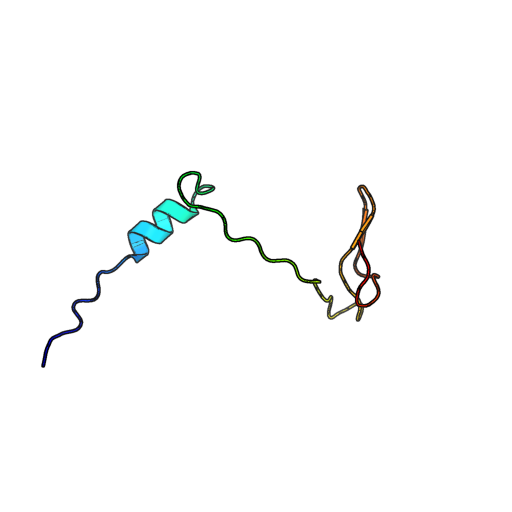Protein AF-A0ABD0PT44-F1 (afdb_monomer_lite)

Secondary structure (DSSP, 8-state):
---------HHHHHHHHTS--SSSPPP------EETTTTEEEEEETTEEEEEEPTT---

Structure (mmCIF, N/CA/C/O backbone):
data_AF-A0ABD0PT44-F1
#
_entry.id   AF-A0ABD0PT44-F1
#
loop_
_atom_site.group_PDB
_atom_site.id
_atom_site.type_symbol
_atom_site.label_atom_id
_atom_site.label_alt_id
_atom_site.label_comp_id
_atom_site.label_asym_id
_atom_site.label_entity_id
_atom_site.label_seq_id
_atom_site.pdbx_PDB_ins_code
_atom_site.Cartn_x
_atom_site.Cartn_y
_atom_site.Cartn_z
_atom_site.occupancy
_atom_site.B_iso_or_equiv
_atom_site.auth_seq_id
_atom_site.auth_comp_id
_atom_site.auth_asym_id
_atom_site.auth_atom_id
_atom_site.pdbx_PDB_model_num
ATOM 1 N N . VAL A 1 1 ? 21.963 -32.710 -21.233 1.00 47.88 1 VAL A N 1
ATOM 2 C CA . VAL A 1 1 ? 22.209 -31.614 -20.269 1.00 47.88 1 VAL A CA 1
ATOM 3 C C . VAL A 1 1 ? 21.978 -30.312 -21.017 1.00 47.88 1 VAL A C 1
ATOM 5 O O . VAL A 1 1 ? 22.859 -29.890 -21.749 1.00 47.88 1 VAL A O 1
ATOM 8 N N . PHE A 1 2 ? 20.763 -29.760 -20.960 1.00 47.81 2 PHE A N 1
ATOM 9 C CA . PHE A 1 2 ? 20.458 -28.464 -21.574 1.00 47.81 2 PHE A CA 1
ATOM 10 C C . PHE A 1 2 ? 20.708 -27.399 -20.511 1.00 47.81 2 PHE A C 1
ATOM 12 O O . PHE A 1 2 ? 20.009 -27.357 -19.500 1.00 47.81 2 PHE A O 1
ATOM 19 N N . GLY A 1 3 ? 21.803 -26.663 -20.696 1.00 53.28 3 GLY A N 1
ATOM 20 C CA . GLY A 1 3 ? 22.284 -25.642 -19.779 1.00 53.28 3 GLY A CA 1
ATOM 21 C C . GLY A 1 3 ? 21.238 -24.561 -19.558 1.00 53.28 3 GLY A C 1
ATOM 22 O O . GLY A 1 3 ? 20.541 -24.131 -20.474 1.00 53.28 3 GLY A O 1
ATOM 23 N N . VAL A 1 4 ? 21.122 -24.165 -18.300 1.00 58.94 4 VAL A N 1
ATOM 24 C CA . VAL A 1 4 ? 20.259 -23.096 -17.818 1.00 58.94 4 VAL A CA 1
ATOM 25 C C . VAL A 1 4 ? 20.917 -21.768 -18.196 1.00 58.94 4 VAL A C 1
ATOM 27 O O . VAL A 1 4 ? 21.479 -21.087 -17.345 1.00 58.94 4 VAL A O 1
ATOM 30 N N . ASP A 1 5 ? 20.880 -21.395 -19.474 1.00 61.47 5 ASP A N 1
ATOM 31 C CA . ASP A 1 5 ? 21.240 -20.038 -19.900 1.00 61.47 5 ASP A CA 1
ATOM 32 C C . ASP A 1 5 ? 20.073 -19.105 -19.546 1.00 61.47 5 ASP A C 1
ATOM 34 O O . ASP A 1 5 ? 19.298 -18.646 -20.386 1.00 61.47 5 ASP A O 1
ATOM 38 N N . GLY A 1 6 ? 19.876 -18.907 -18.241 1.00 69.31 6 GLY A N 1
ATOM 39 C CA . GLY A 1 6 ? 18.859 -18.022 -17.701 1.00 69.31 6 GLY A CA 1
ATOM 40 C C . GLY A 1 6 ? 19.172 -16.585 -18.095 1.00 69.31 6 GLY A C 1
ATOM 41 O O . GLY A 1 6 ? 20.178 -16.020 -17.669 1.00 69.31 6 GLY A O 1
ATOM 42 N N . VAL A 1 7 ? 18.300 -15.982 -18.902 1.00 80.06 7 VAL A N 1
ATOM 43 C CA . VAL A 1 7 ? 18.358 -14.551 -19.222 1.00 80.06 7 VAL A CA 1
ATOM 44 C C . VAL A 1 7 ? 18.366 -13.742 -17.923 1.00 80.06 7 VAL A C 1
ATOM 46 O O . VAL A 1 7 ? 17.473 -13.873 -17.084 1.00 80.06 7 VAL A O 1
ATOM 49 N N . ASN A 1 8 ? 19.390 -12.908 -17.748 1.00 86.56 8 ASN A N 1
ATOM 50 C CA . ASN A 1 8 ? 19.534 -12.058 -16.574 1.00 86.56 8 ASN A CA 1
ATOM 51 C C . ASN A 1 8 ? 18.716 -10.769 -16.754 1.00 86.56 8 ASN A C 1
ATOM 53 O O . ASN A 1 8 ? 19.052 -9.916 -17.575 1.00 86.56 8 ASN A O 1
ATOM 57 N N . PHE A 1 9 ? 17.659 -10.614 -15.956 1.00 93.75 9 PHE A N 1
ATOM 58 C CA . PHE A 1 9 ? 16.785 -9.438 -15.977 1.00 93.75 9 PHE A CA 1
ATOM 59 C C . PHE A 1 9 ? 17.130 -8.381 -14.919 1.00 93.75 9 PHE A C 1
ATOM 61 O O . PHE A 1 9 ? 16.414 -7.385 -14.822 1.00 93.75 9 PHE A O 1
ATOM 68 N N . SER A 1 10 ? 18.206 -8.540 -14.141 1.00 92.38 10 SER A N 1
ATOM 69 C CA . SER A 1 10 ? 18.533 -7.625 -13.036 1.00 92.38 10 SER A CA 1
ATOM 70 C C . SER A 1 10 ? 18.644 -6.170 -13.499 1.00 92.38 10 SER A C 1
ATOM 72 O O . SER A 1 10 ? 18.000 -5.298 -12.924 1.00 92.38 10 SER A O 1
ATOM 74 N N . VAL A 1 11 ? 19.339 -5.912 -14.613 1.00 93.00 11 VAL A N 1
ATOM 75 C CA . VAL A 1 11 ? 19.475 -4.558 -15.191 1.00 93.00 11 VAL A CA 1
ATOM 76 C C . VAL A 1 11 ? 18.123 -3.989 -15.640 1.00 93.00 11 VAL A C 1
ATOM 78 O O . VAL A 1 11 ? 17.853 -2.799 -15.480 1.00 93.00 11 VAL A O 1
ATOM 81 N N . HIS A 1 12 ? 17.243 -4.831 -16.190 1.00 92.44 12 HIS A N 1
ATOM 82 C CA . HIS A 1 12 ? 15.901 -4.409 -16.591 1.00 92.44 12 HIS A CA 1
ATOM 83 C C . HIS A 1 12 ? 15.062 -4.002 -15.372 1.00 92.44 12 HIS A C 1
ATOM 85 O O . HIS A 1 12 ? 14.449 -2.935 -15.383 1.00 92.44 12 HIS A O 1
ATOM 91 N N . VAL A 1 13 ? 15.076 -4.813 -14.309 1.00 94.50 13 VAL A N 1
ATOM 92 C CA . VAL A 1 13 ? 14.345 -4.539 -13.062 1.00 94.50 13 VAL A CA 1
ATOM 93 C C . VAL A 1 13 ? 14.873 -3.275 -12.381 1.00 94.50 13 VAL A C 1
ATOM 95 O O . VAL A 1 13 ? 14.082 -2.427 -11.966 1.00 94.50 13 VAL A O 1
ATOM 98 N N . GLU A 1 14 ? 16.193 -3.096 -12.311 1.00 94.69 14 GLU A N 1
ATOM 99 C CA . GLU A 1 14 ? 16.808 -1.883 -11.760 1.00 94.69 14 GLU A CA 1
ATOM 100 C C . GLU A 1 14 ? 16.376 -0.625 -12.516 1.00 94.69 14 GLU A C 1
ATOM 102 O O . GLU A 1 14 ? 16.043 0.382 -11.896 1.00 94.69 14 GLU A O 1
ATOM 107 N N . ASN A 1 15 ? 16.333 -0.669 -13.849 1.00 93.69 15 ASN A N 1
ATOM 108 C CA . ASN A 1 15 ? 15.899 0.477 -14.644 1.00 93.69 15 ASN A CA 1
ATOM 109 C C . ASN A 1 15 ? 14.397 0.762 -14.486 1.00 93.69 15 ASN A C 1
ATOM 111 O O . ASN A 1 15 ? 14.015 1.925 -14.359 1.00 93.69 15 ASN A O 1
ATOM 115 N N . GLN A 1 16 ? 13.553 -0.274 -14.448 1.00 93.50 16 GLN A N 1
ATOM 116 C CA . GLN A 1 16 ? 12.095 -0.123 -14.333 1.00 93.50 16 GLN A CA 1
ATOM 117 C C . GLN A 1 16 ? 11.634 0.329 -12.939 1.00 93.50 16 GLN A C 1
ATOM 119 O O . GLN A 1 16 ? 10.619 1.007 -12.820 1.00 93.50 16 GLN A O 1
ATOM 124 N N . THR A 1 17 ? 12.373 0.000 -11.875 1.00 93.25 17 THR A N 1
ATOM 125 C CA . THR A 1 17 ? 11.997 0.341 -10.486 1.00 93.25 17 THR A CA 1
ATOM 126 C C . THR A 1 17 ? 12.358 1.770 -10.067 1.00 93.25 17 THR A C 1
ATOM 128 O O . THR A 1 17 ? 11.868 2.241 -9.040 1.00 93.25 17 THR A O 1
ATOM 131 N N . ARG A 1 18 ? 13.163 2.497 -10.860 1.00 93.25 18 ARG A N 1
ATOM 132 C CA . ARG A 1 18 ? 13.536 3.905 -10.594 1.00 93.25 18 ARG A CA 1
ATOM 133 C C . ARG A 1 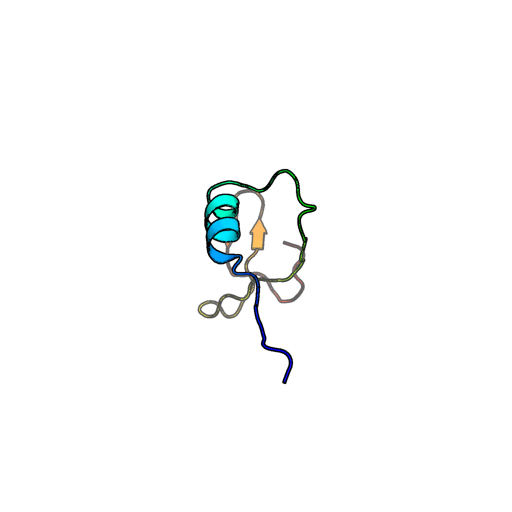18 ? 12.353 4.867 -10.637 1.00 93.25 18 ARG A C 1
ATOM 135 O O . ARG A 1 18 ? 12.395 5.919 -10.005 1.00 93.25 18 ARG A O 1
ATOM 142 N N . ALA A 1 19 ? 11.322 4.528 -11.402 1.00 92.75 19 ALA A N 1
ATOM 143 C CA . ALA A 1 19 ? 10.115 5.322 -11.541 1.00 92.75 19 ALA A CA 1
ATOM 144 C C . ALA A 1 19 ? 8.877 4.427 -11.452 1.00 92.75 19 ALA A C 1
ATOM 146 O O . ALA A 1 19 ? 8.948 3.201 -11.488 1.00 92.75 19 ALA A O 1
ATOM 147 N N . ARG A 1 20 ? 7.707 5.050 -11.323 1.00 91.31 20 ARG A N 1
ATOM 148 C CA . ARG A 1 20 ? 6.442 4.322 -11.375 1.00 91.31 20 ARG A CA 1
ATOM 149 C C . ARG A 1 20 ? 6.236 3.767 -12.787 1.00 91.31 20 ARG A C 1
ATOM 151 O O . ARG A 1 20 ? 6.086 4.549 -13.720 1.00 91.31 20 ARG A O 1
ATOM 158 N N . ASP A 1 21 ? 6.132 2.447 -12.904 1.00 93.88 21 ASP A N 1
ATOM 159 C CA . ASP A 1 21 ? 5.743 1.783 -14.151 1.00 93.88 21 ASP A CA 1
ATOM 160 C C . ASP A 1 21 ? 4.350 2.265 -14.608 1.00 93.88 21 ASP A C 1
ATOM 162 O O . ASP A 1 21 ? 3.369 2.212 -13.849 1.00 93.88 21 ASP A O 1
ATOM 166 N N . ALA A 1 22 ? 4.297 2.786 -15.835 1.00 92.62 22 ALA A N 1
ATOM 167 C CA . ALA A 1 22 ? 3.099 3.294 -16.498 1.00 92.62 22 ALA A CA 1
ATOM 168 C C . ALA A 1 22 ? 2.608 2.386 -17.642 1.00 92.62 22 ALA A C 1
ATOM 170 O O . ALA A 1 22 ? 1.531 2.631 -18.181 1.00 92.62 22 ALA A O 1
ATOM 171 N N . MET A 1 23 ? 3.380 1.361 -18.016 1.00 95.06 23 MET A N 1
ATOM 172 C CA . MET A 1 23 ? 3.089 0.464 -19.137 1.00 95.06 23 MET A CA 1
ATOM 173 C C . MET A 1 23 ? 2.433 -0.841 -18.680 1.00 95.06 23 MET A C 1
ATOM 175 O O . MET A 1 23 ? 1.569 -1.371 -19.379 1.00 95.06 23 MET A O 1
ATOM 179 N N . SER A 1 24 ? 2.810 -1.363 -17.510 1.00 94.94 24 SER A N 1
ATOM 180 C CA . SER A 1 24 ? 2.251 -2.617 -16.994 1.00 94.94 24 SER A CA 1
ATOM 181 C C . SER A 1 24 ? 0.943 -2.411 -16.229 1.00 94.94 24 SER A C 1
ATOM 183 O O . SER A 1 24 ? 0.755 -1.434 -15.497 1.00 94.94 24 SER A O 1
ATOM 185 N N . ARG A 1 25 ? 0.041 -3.401 -16.297 1.00 95.81 25 ARG A N 1
ATOM 186 C CA . ARG A 1 25 ? -1.139 -3.444 -15.419 1.00 95.81 25 ARG A CA 1
ATOM 187 C C . ARG A 1 25 ? -0.694 -3.605 -13.964 1.00 95.81 25 ARG A C 1
ATOM 189 O O . ARG A 1 25 ? -0.128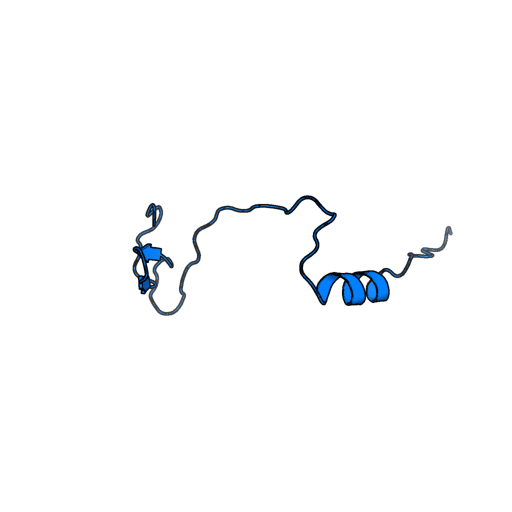 -4.632 -13.594 1.00 95.81 25 ARG A O 1
ATOM 196 N N . ARG A 1 26 ? -1.031 -2.634 -13.112 1.00 93.88 26 ARG A N 1
ATOM 197 C CA . ARG A 1 26 ? -0.758 -2.709 -11.671 1.00 93.88 26 ARG A CA 1
ATOM 198 C C . ARG A 1 26 ? -1.530 -3.862 -11.025 1.00 93.88 26 ARG A C 1
ATOM 200 O O . ARG A 1 26 ? -2.737 -3.999 -11.207 1.00 93.88 26 ARG A O 1
ATOM 207 N N . HIS A 1 27 ? -0.836 -4.673 -10.232 1.00 95.25 27 HI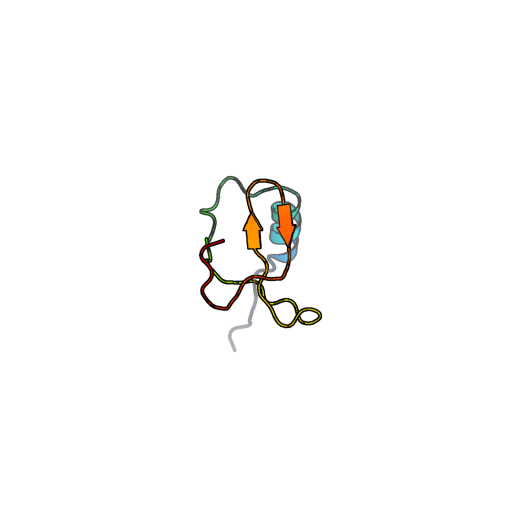S A N 1
ATOM 208 C CA . HIS A 1 27 ? -1.471 -5.684 -9.393 1.00 95.25 27 HIS A CA 1
ATOM 209 C C . HIS A 1 27 ? -2.013 -5.036 -8.109 1.00 95.25 27 HIS A C 1
ATOM 211 O O . HIS A 1 27 ? -1.277 -4.345 -7.406 1.00 95.25 27 HIS A O 1
ATOM 217 N N . HIS A 1 28 ? -3.296 -5.251 -7.811 1.00 95.06 28 HIS A N 1
ATOM 218 C CA . HIS A 1 28 ? -3.972 -4.711 -6.630 1.00 95.06 28 HIS A CA 1
ATOM 219 C C . HIS A 1 28 ? -4.236 -5.827 -5.616 1.00 95.06 28 HIS A C 1
ATOM 221 O O . HIS A 1 28 ? -4.742 -6.886 -5.980 1.00 95.06 28 HIS A O 1
ATOM 227 N N . ARG A 1 29 ? -3.900 -5.580 -4.345 1.00 96.12 29 ARG A N 1
ATOM 228 C CA . ARG A 1 29 ? -4.170 -6.480 -3.216 1.00 96.12 29 ARG A CA 1
ATOM 229 C C . ARG A 1 29 ? -4.892 -5.708 -2.120 1.00 96.12 29 ARG A C 1
ATOM 231 O O . ARG A 1 29 ? -4.558 -4.552 -1.877 1.00 96.12 29 ARG A O 1
ATOM 238 N N . VAL A 1 30 ? -5.856 -6.359 -1.476 1.00 95.19 30 VAL A N 1
ATOM 239 C CA . VAL A 1 30 ? -6.637 -5.804 -0.366 1.00 95.19 30 VAL A CA 1
ATOM 240 C C . VAL A 1 30 ? -6.399 -6.688 0.849 1.00 95.19 30 VAL A C 1
ATOM 242 O O . VAL A 1 30 ? -6.692 -7.880 0.811 1.00 95.19 30 VAL A O 1
ATOM 245 N N . TYR A 1 31 ? -5.800 -6.116 1.887 1.00 95.38 31 TYR A N 1
ATOM 246 C CA . TYR A 1 31 ? -5.501 -6.787 3.148 1.00 95.38 31 TYR A CA 1
ATOM 247 C C . TYR A 1 31 ? -5.368 -5.750 4.265 1.00 95.38 31 TYR A C 1
ATOM 249 O O . TYR A 1 31 ? -5.088 -4.580 4.004 1.00 95.38 31 TYR A O 1
ATOM 257 N N . GLN A 1 32 ? -5.539 -6.192 5.508 1.00 96.38 32 GLN A N 1
ATOM 258 C CA . GLN A 1 32 ? -5.322 -5.363 6.690 1.00 96.38 32 GLN A CA 1
ATOM 259 C C . GLN A 1 32 ? -3.841 -5.397 7.095 1.00 96.38 32 GLN A C 1
ATOM 261 O O . GLN A 1 32 ? -3.192 -6.444 7.047 1.00 96.38 32 GLN A O 1
ATOM 266 N N . LEU A 1 33 ? -3.293 -4.252 7.507 1.00 97.31 33 LEU A N 1
ATOM 267 C CA . LEU A 1 33 ? -1.932 -4.164 8.039 1.00 97.31 33 LEU A CA 1
ATOM 268 C C . LEU A 1 33 ? -1.969 -4.256 9.567 1.00 97.31 33 LEU A C 1
ATOM 270 O O . LEU A 1 33 ? -2.379 -3.313 10.237 1.00 97.31 33 LEU A O 1
ATOM 274 N N . TYR A 1 34 ? -1.527 -5.383 10.120 1.00 97.06 34 TYR A N 1
ATOM 275 C CA . TYR A 1 34 ? -1.430 -5.588 11.566 1.00 97.06 34 TYR A CA 1
ATOM 276 C C . TYR A 1 34 ? -0.181 -4.913 12.151 1.00 97.06 34 TYR A C 1
ATOM 278 O O . TYR A 1 34 ? 0.944 -5.129 11.694 1.00 97.06 34 TYR A O 1
ATOM 286 N N . SER A 1 35 ? -0.367 -4.122 13.203 1.00 97.50 35 SER A N 1
ATOM 287 C CA . SER A 1 35 ? 0.710 -3.503 13.972 1.00 97.50 35 SER A CA 1
ATOM 288 C C . SER A 1 35 ? 1.068 -4.376 15.169 1.00 97.50 35 SER A C 1
ATOM 290 O O . SER A 1 35 ? 0.277 -4.555 16.097 1.00 97.50 35 SER A O 1
ATOM 292 N N . ARG A 1 36 ? 2.311 -4.870 15.185 1.00 97.88 36 ARG A N 1
ATOM 293 C CA . ARG A 1 36 ? 2.820 -5.726 16.266 1.00 97.88 36 ARG A CA 1
ATOM 294 C C . ARG A 1 36 ? 2.816 -5.027 17.629 1.00 97.88 36 ARG A C 1
ATOM 296 O O . ARG A 1 36 ? 2.537 -5.677 18.625 1.00 97.88 36 ARG A O 1
ATOM 303 N N . THR A 1 37 ? 3.106 -3.727 17.674 1.00 97.94 37 THR A N 1
ATOM 304 C CA . THR A 1 37 ? 3.186 -2.963 18.931 1.00 97.94 37 THR A CA 1
ATOM 305 C C . THR A 1 37 ? 1.812 -2.700 19.541 1.00 97.94 37 THR A C 1
ATOM 307 O O . THR A 1 37 ? 1.676 -2.714 20.758 1.00 97.94 37 THR A O 1
ATOM 310 N N . SER A 1 38 ? 0.794 -2.440 18.714 1.00 96.50 38 SER A N 1
ATOM 311 C CA . SER A 1 38 ? -0.555 -2.131 19.208 1.00 96.50 38 SER A CA 1
ATOM 312 C C . SER A 1 38 ? -1.460 -3.354 19.324 1.00 96.50 38 SER A C 1
ATOM 314 O O . SER A 1 38 ? -2.482 -3.273 19.999 1.00 96.50 38 SER A O 1
ATOM 316 N N . GLY A 1 39 ? -1.117 -4.465 18.666 1.00 96.88 39 GLY A N 1
ATOM 317 C CA . GLY A 1 39 ? -1.967 -5.652 18.606 1.00 96.88 39 GLY A CA 1
ATOM 318 C C . GLY A 1 39 ? -3.245 -5.451 17.785 1.00 96.88 39 GLY A C 1
ATOM 319 O O . GLY A 1 39 ? -4.238 -6.134 18.020 1.00 96.88 39 GLY A O 1
ATOM 320 N N . LYS A 1 40 ? -3.251 -4.470 16.875 1.00 97.19 40 LYS A N 1
ATOM 321 C CA . LYS A 1 40 ? -4.436 -3.973 16.154 1.00 97.19 40 LYS A CA 1
ATOM 322 C C . LYS A 1 40 ? -4.095 -3.639 14.700 1.00 97.19 40 LYS A C 1
ATOM 324 O O . LYS A 1 40 ? -2.919 -3.635 14.326 1.00 97.19 40 LYS A O 1
ATOM 329 N N . HIS A 1 41 ? -5.096 -3.309 13.889 1.00 97.81 41 HIS A N 1
ATOM 330 C CA . HIS A 1 41 ? -4.915 -2.992 12.470 1.00 97.81 41 HIS A CA 1
ATOM 331 C C . HIS A 1 41 ? -4.754 -1.491 12.201 1.00 97.81 41 HIS A C 1
ATOM 333 O O . HIS A 1 41 ? -5.257 -0.636 12.941 1.00 97.81 41 HIS A O 1
ATOM 339 N N . VAL A 1 42 ? -3.992 -1.175 11.152 1.00 96.88 42 VAL A N 1
ATOM 340 C CA . VAL A 1 42 ? -3.850 0.179 10.606 1.00 96.88 42 VAL A CA 1
ATOM 341 C C . VAL A 1 42 ? -5.143 0.575 9.904 1.00 96.88 42 VAL A C 1
ATOM 343 O O . VAL A 1 42 ? -5.600 -0.154 9.035 1.00 96.88 42 VAL A O 1
ATOM 346 N N . GLN A 1 43 ? -5.652 1.753 10.254 1.00 96.25 43 GLN A N 1
ATOM 347 C CA . GLN A 1 43 ? -6.856 2.368 9.703 1.00 96.25 43 GLN A CA 1
ATOM 348 C C . GLN A 1 43 ? -6.583 3.804 9.243 1.00 96.25 43 GLN A C 1
ATOM 350 O O . GLN A 1 43 ? -5.750 4.515 9.833 1.00 96.25 43 GLN A O 1
ATOM 355 N N . VAL A 1 44 ? -7.330 4.256 8.235 1.00 95.12 44 VAL A N 1
ATOM 356 C CA . VAL A 1 44 ? -7.298 5.631 7.719 1.00 95.12 44 VAL A CA 1
ATOM 357 C C . VAL A 1 44 ? -8.658 6.306 7.920 1.00 95.12 44 VAL A C 1
ATOM 359 O O . VAL A 1 44 ? -9.608 6.120 7.165 1.00 95.12 44 VAL A O 1
ATOM 362 N N . LEU A 1 45 ? -8.736 7.170 8.932 1.00 92.81 45 LEU A N 1
ATOM 363 C CA . LEU A 1 45 ? -9.924 7.948 9.280 1.00 92.81 45 LEU A CA 1
ATOM 364 C C . LEU A 1 45 ? -9.792 9.369 8.718 1.00 92.81 45 LEU A C 1
ATOM 366 O O . LEU A 1 45 ? -9.268 10.281 9.367 1.00 92.81 45 LEU A O 1
ATOM 370 N N . GLY A 1 46 ? -10.235 9.560 7.476 1.00 91.06 46 GLY A N 1
ATOM 371 C CA . GLY A 1 46 ? -10.104 10.833 6.765 1.00 91.06 46 GLY A CA 1
ATOM 372 C C . GLY A 1 46 ? -8.634 11.191 6.530 1.00 91.06 46 GLY A C 1
ATOM 373 O O . GLY A 1 46 ? -7.978 10.596 5.683 1.00 91.06 46 GLY A O 1
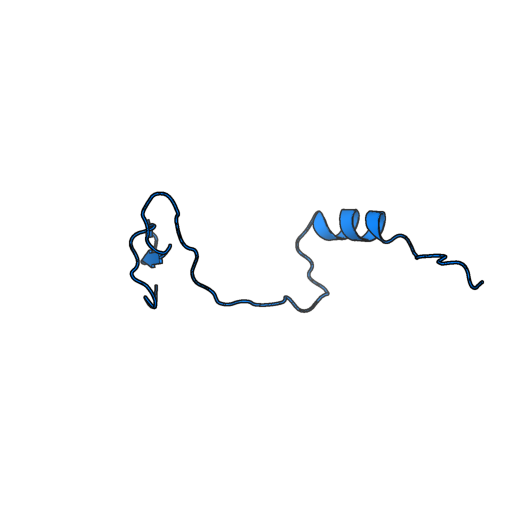ATOM 374 N N . ARG A 1 47 ? -8.106 12.166 7.282 1.00 94.44 47 ARG A N 1
ATOM 375 C CA . ARG A 1 47 ? -6.680 12.559 7.238 1.00 94.44 47 ARG A CA 1
ATOM 376 C C . ARG A 1 47 ? -5.837 11.940 8.360 1.00 94.44 47 ARG A C 1
ATOM 378 O O . ARG A 1 47 ? -4.641 12.206 8.433 1.00 94.44 47 ARG A O 1
ATOM 385 N N . LYS A 1 48 ? -6.444 11.157 9.257 1.00 95.31 48 LYS A N 1
ATOM 386 C CA . LYS A 1 48 ? -5.774 10.563 10.419 1.00 95.31 48 LYS A CA 1
ATOM 387 C C . LYS A 1 48 ? -5.458 9.095 10.166 1.00 95.31 48 LYS A C 1
ATOM 389 O O . LYS A 1 48 ? -6.350 8.316 9.858 1.00 95.31 48 LYS A O 1
ATOM 394 N N . ILE A 1 49 ? -4.204 8.715 10.384 1.00 95.94 49 ILE A N 1
ATOM 395 C CA . ILE A 1 49 ? -3.736 7.329 10.294 1.00 95.94 49 ILE A CA 1
ATOM 396 C C . ILE A 1 49 ? -3.472 6.831 11.717 1.00 95.94 49 ILE A C 1
ATOM 398 O O . ILE A 1 49 ? -2.856 7.536 12.519 1.00 95.94 49 ILE A O 1
ATOM 402 N N . SER A 1 50 ? -3.962 5.642 12.069 1.00 95.94 50 SER A N 1
ATOM 403 C CA . SER A 1 50 ? -3.705 5.041 13.386 1.00 95.94 50 SER A CA 1
ATOM 404 C C . SER A 1 50 ? -3.724 3.518 13.322 1.00 95.94 50 SER A C 1
ATOM 406 O O . SER A 1 50 ? -4.290 2.963 12.395 1.00 95.94 50 SER A O 1
ATOM 408 N N . ALA A 1 51 ? -3.141 2.840 14.311 1.00 96.31 51 ALA A N 1
ATOM 409 C CA . ALA A 1 51 ? -3.124 1.378 14.398 1.00 96.31 51 ALA A CA 1
ATOM 410 C C . ALA A 1 51 ? -3.995 0.877 15.560 1.00 96.31 51 ALA A C 1
ATOM 412 O O . ALA A 1 51 ? -3.484 0.300 16.520 1.00 96.31 51 ALA A O 1
ATOM 413 N N . ARG A 1 52 ? -5.289 1.207 15.524 1.00 95.31 52 ARG A N 1
ATOM 414 C CA . ARG A 1 52 ? -6.275 0.880 16.573 1.00 95.31 52 ARG A CA 1
ATOM 415 C C . ARG A 1 52 ? -7.543 0.219 16.018 1.00 95.31 52 ARG A C 1
ATOM 417 O O . ARG A 1 52 ? -8.500 0.092 16.768 1.00 95.31 52 ARG A O 1
ATOM 424 N N . GLY A 1 53 ? -7.550 -0.145 14.735 1.00 93.75 53 GLY A N 1
ATOM 425 C CA . GLY A 1 53 ? -8.682 -0.822 14.108 1.00 93.75 53 GLY A CA 1
ATOM 426 C C . GLY A 1 53 ? -8.834 -2.242 14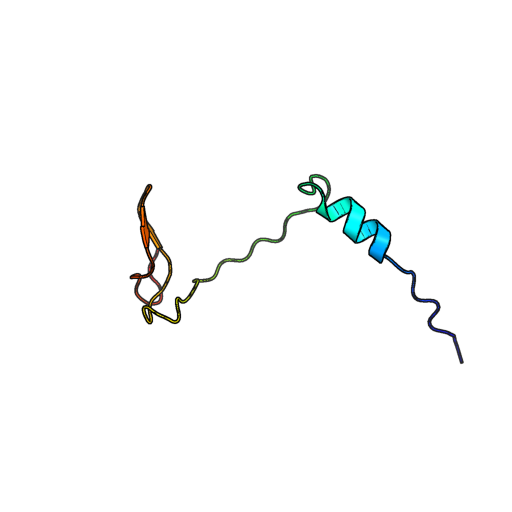.643 1.00 93.75 53 GLY A C 1
ATOM 427 O O . GLY A 1 53 ? -7.835 -2.917 14.932 1.00 93.75 53 GLY A O 1
ATOM 428 N N . GLU A 1 54 ? -10.080 -2.678 14.787 1.00 95.56 54 GLU A N 1
ATOM 429 C CA . GLU A 1 54 ? -10.399 -4.076 15.075 1.00 95.56 54 GLU A CA 1
ATOM 430 C C . GLU A 1 54 ? -10.186 -4.946 13.831 1.00 95.56 54 GLU A C 1
ATOM 432 O O . GLU A 1 54 ? -9.972 -4.444 12.728 1.00 95.56 54 GLU A O 1
ATOM 437 N N . ASP A 1 55 ? -10.183 -6.267 13.999 1.00 94.50 55 ASP A N 1
ATOM 438 C CA . ASP A 1 55 ? -10.140 -7.164 12.845 1.00 94.50 55 ASP A CA 1
ATOM 439 C C . ASP A 1 55 ? -11.431 -7.061 12.022 1.00 94.50 55 ASP A C 1
ATOM 441 O O . ASP A 1 55 ? -12.534 -7.176 12.558 1.00 94.50 55 ASP A O 1
ATOM 445 N N . GLY A 1 56 ? -11.281 -6.823 10.719 1.00 91.62 56 GLY A N 1
ATOM 446 C CA . GLY A 1 56 ? -12.397 -6.641 9.794 1.00 91.62 56 GLY A CA 1
ATOM 447 C C . GLY A 1 56 ? -12.977 -5.227 9.792 1.00 91.62 56 GLY A C 1
ATOM 448 O O . GLY A 1 56 ? -14.040 -5.016 9.204 1.00 91.62 56 GLY A O 1
ATOM 449 N N . ASP A 1 57 ? -12.302 -4.260 10.426 1.00 89.19 57 ASP A N 1
ATOM 450 C CA . ASP A 1 57 ? -12.691 -2.855 10.323 1.00 89.19 57 ASP A CA 1
ATOM 451 C C . ASP A 1 57 ? -12.645 -2.394 8.854 1.00 89.19 57 ASP A C 1
ATOM 453 O O . ASP A 1 57 ? -11.813 -2.820 8.051 1.00 89.19 57 ASP A O 1
ATOM 457 N N . LYS A 1 58 ? -13.590 -1.530 8.489 1.00 86.19 58 LYS A N 1
ATOM 458 C CA . LYS A 1 58 ? -13.782 -1.038 7.119 1.00 86.19 58 LYS A CA 1
ATOM 459 C C . LYS A 1 58 ? -12.827 0.103 6.749 1.00 86.19 58 LYS A C 1
ATOM 461 O O . LYS A 1 58 ? -12.882 0.575 5.611 1.00 86.19 58 LYS A O 1
ATOM 466 N N . TYR A 1 59 ? -12.040 0.581 7.713 1.00 78.12 59 TYR A N 1
ATOM 467 C CA . TYR A 1 59 ? -11.182 1.765 7.627 1.00 78.12 59 TYR A CA 1
ATOM 468 C C . TYR A 1 59 ? -9.694 1.436 7.661 1.00 78.12 59 TYR A C 1
ATOM 470 O O . TYR A 1 59 ? -9.304 0.498 8.382 1.00 78.12 59 TYR A O 1
#

InterPro domains:
  IPR008996 Cytokine IL1/FGF [SSF50353] (9-59)

Foldseek 3Di:
DPDCPDDDCPVVCVVPVVDDDPPDDDDDDDDWDADPVQRATWDDDPPDIDRHHHPPDPD

Radius of gyration: 19.66 Å; chains: 1; bounding box: 36×44×41 Å

Sequence (59 aa):
VFGVDGVNFSVHVENQTRARDAMSRRHHRVYQLYSRTSGKHVQVLGRKISARGEDGDKY

Organism: Cirrhinus mrigala (NCBI:txid683832)

pLDDT: mean 90.06, std 12.13, range [47.81, 97.94]